Protein AF-A0A1I4F564-F1 (afdb_monomer)

Foldseek 3Di:
DCVVVVHDPVVVVVVCVVVVHDVVPPPDPPDDPPPCRVVVVCVLVCCVVPNPPPDDDDDDDDDPPPPPCPPPDDPDDDDPDPPDDDDPVVVVVVPDDDPPPPPPPPPPDDDDDDD

Mean predicted aligned error: 18.44 Å

pLDDT: mean 71.12, std 20.79, range [35.47, 96.81]

Sequence (115 aa):
MAKVAGISASTVQGIWKAHGLSPHRWRHFKLSNDPAFAEKLTTIVGLYVDPPAHAVVLSVDDKSQIQALDRTQPGAAPAPAPAHWPDETAQAELMLPPPEIAPATSSRVAASPAA

Secondary structure (DSSP, 8-state):
-HHHHTS-HHHHHHHHHHTT--GGG---------TTHHHHHHHHHHHHHSPPTT---------TTS-----S-TT-PPPPPPSSPPPHHHHHHHTSPPPP---------------

Organism: NCBI:txid335020

Structure (mmCIF, N/CA/C/O backbone):
data_AF-A0A1I4F564-F1
#
_entry.id   AF-A0A1I4F564-F1
#
loop_
_atom_site.group_PDB
_atom_site.id
_atom_site.type_symbol
_atom_site.label_atom_id
_atom_site.label_alt_id
_atom_site.label_comp_id
_atom_site.label_asym_id
_atom_site.label_entity_id
_atom_site.label_seq_id
_atom_site.pdbx_PDB_ins_code
_atom_site.Cartn_x
_atom_site.Cartn_y
_atom_site.Cartn_z
_atom_site.occupancy
_atom_site.B_iso_or_equiv
_atom_site.auth_seq_id
_atom_site.auth_comp_id
_atom_site.auth_asym_id
_atom_site.auth_atom_id
_atom_site.pdbx_PDB_model_num
ATOM 1 N N . MET A 1 1 ? -12.953 3.948 17.224 1.00 87.12 1 MET A N 1
ATOM 2 C CA . MET A 1 1 ? -14.330 3.734 16.728 1.00 87.12 1 MET A CA 1
ATOM 3 C C . MET A 1 1 ? -15.398 4.093 17.755 1.00 87.12 1 MET A C 1
ATOM 5 O O . MET A 1 1 ? -16.146 5.015 17.488 1.00 87.12 1 MET A O 1
ATOM 9 N N . ALA A 1 2 ? -15.425 3.473 18.943 1.00 93.31 2 ALA A N 1
ATOM 10 C CA . ALA A 1 2 ? -16.430 3.751 19.986 1.00 93.31 2 ALA A CA 1
ATOM 11 C C . ALA A 1 2 ? -16.608 5.249 20.320 1.00 93.31 2 ALA A C 1
ATOM 13 O O . ALA A 1 2 ? -17.708 5.774 20.210 1.00 93.31 2 ALA A O 1
ATOM 14 N N . LYS A 1 3 ? -15.508 5.966 20.610 1.00 92.75 3 LYS A N 1
ATOM 15 C CA . LYS A 1 3 ? -15.525 7.416 20.894 1.00 92.75 3 LYS A CA 1
ATOM 16 C C . LYS A 1 3 ? -16.052 8.270 19.729 1.00 92.75 3 LYS A C 1
ATOM 18 O O . LYS A 1 3 ? -16.744 9.244 19.969 1.00 92.75 3 LYS A O 1
ATOM 23 N N . VAL A 1 4 ? -15.719 7.905 18.488 1.00 94.50 4 VAL A N 1
ATOM 24 C CA . VAL A 1 4 ? -16.143 8.635 17.275 1.00 94.50 4 VAL A CA 1
ATOM 25 C C . VAL A 1 4 ? -17.635 8.429 17.013 1.00 94.50 4 VAL A C 1
ATOM 27 O O . VAL A 1 4 ? -18.324 9.362 16.629 1.00 94.50 4 VAL A O 1
ATOM 30 N N . ALA A 1 5 ? -18.132 7.215 17.255 1.00 93.50 5 ALA A N 1
ATOM 31 C CA . ALA A 1 5 ? -19.524 6.838 17.030 1.00 93.50 5 ALA A CA 1
ATOM 32 C C . ALA A 1 5 ? -20.449 7.101 18.237 1.00 93.50 5 ALA A C 1
ATOM 34 O O . ALA A 1 5 ? -21.645 6.8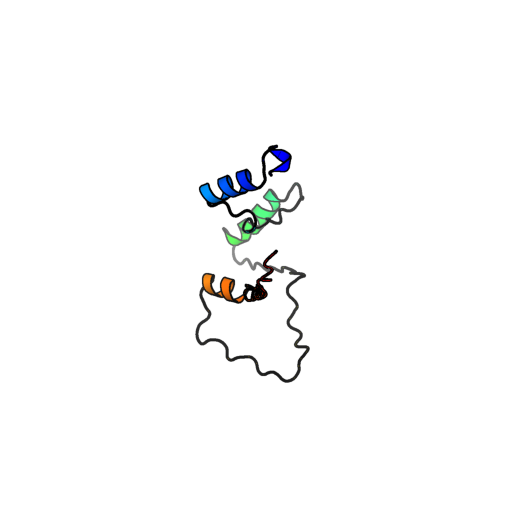58 18.136 1.00 93.50 5 ALA A O 1
ATOM 35 N N . GLY A 1 6 ? -19.924 7.556 19.382 1.00 96.12 6 GLY A N 1
ATOM 36 C CA . GLY A 1 6 ? -20.723 7.849 20.579 1.00 96.12 6 GLY A CA 1
ATOM 37 C C . GLY A 1 6 ? -21.368 6.626 21.246 1.00 96.12 6 GLY A C 1
ATOM 38 O O . GLY A 1 6 ? -22.337 6.775 21.982 1.00 96.12 6 GLY A O 1
ATOM 39 N N . ILE A 1 7 ? -20.850 5.419 21.000 1.00 96.81 7 ILE A N 1
ATOM 40 C CA . ILE A 1 7 ? -21.394 4.157 21.531 1.00 96.81 7 ILE A CA 1
ATOM 41 C C . ILE A 1 7 ? -20.387 3.438 22.428 1.00 96.81 7 ILE A C 1
ATOM 43 O O . ILE A 1 7 ? -19.181 3.696 22.376 1.00 96.81 7 ILE A O 1
ATOM 47 N N . SER A 1 8 ? -20.875 2.506 23.250 1.00 96.44 8 SER A N 1
ATOM 48 C CA . SER A 1 8 ? -20.020 1.708 24.129 1.00 96.44 8 SER A CA 1
ATOM 49 C C . SER A 1 8 ? -19.060 0.812 23.334 1.00 96.44 8 SER A C 1
ATOM 51 O O . SER A 1 8 ? -19.335 0.373 22.212 1.00 96.44 8 SER A O 1
ATOM 53 N N . ALA A 1 9 ? -17.913 0.498 23.942 1.00 94.12 9 ALA A N 1
ATOM 54 C CA . ALA A 1 9 ? -16.932 -0.405 23.343 1.00 94.12 9 ALA A CA 1
ATOM 55 C C . ALA A 1 9 ? -17.496 -1.821 23.122 1.00 94.12 9 ALA A C 1
ATOM 57 O O . ALA A 1 9 ? -17.152 -2.459 22.128 1.00 94.12 9 ALA A O 1
ATOM 58 N N . SER A 1 10 ? -18.388 -2.293 24.001 1.00 95.38 10 SER A N 1
ATOM 59 C CA . SER A 1 10 ? -19.041 -3.601 23.872 1.00 95.38 10 SER A CA 1
ATOM 60 C C . SER A 1 10 ? -19.945 -3.675 22.642 1.00 95.38 10 SER A C 1
ATOM 62 O O . SER A 1 10 ? -19.891 -4.665 21.916 1.00 95.38 10 SER A O 1
ATOM 64 N N . THR A 1 11 ? -20.702 -2.613 22.345 1.00 96.75 11 THR A N 1
ATOM 65 C CA . THR A 1 11 ? -21.530 -2.535 21.133 1.00 96.75 11 THR A CA 1
ATOM 66 C C . THR A 1 11 ? -20.668 -2.606 19.873 1.00 96.75 11 THR A C 1
ATOM 68 O O . THR A 1 11 ? -20.964 -3.382 18.969 1.00 96.75 11 THR A O 1
ATOM 71 N N . VAL A 1 12 ? -19.548 -1.874 19.830 1.00 96.06 12 VAL A N 1
ATOM 72 C CA . VAL A 1 12 ? -18.596 -1.936 18.704 1.00 96.06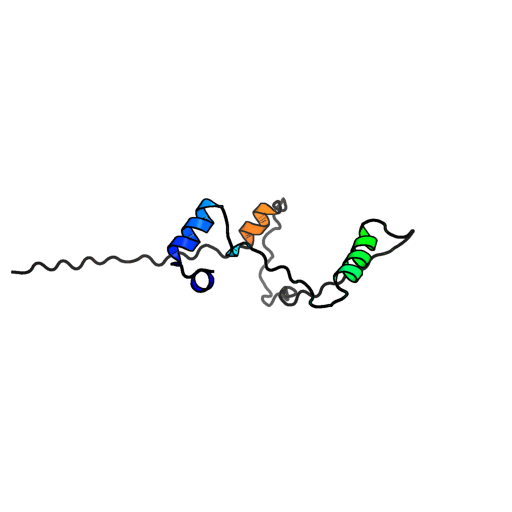 12 VAL A CA 1
ATOM 73 C C . VAL A 1 12 ? -18.025 -3.344 18.524 1.00 96.06 12 VAL A C 1
ATOM 75 O O . VAL A 1 12 ? -17.986 -3.852 17.406 1.00 96.06 12 VAL A O 1
ATOM 78 N N . GLN A 1 13 ? -17.602 -3.993 19.613 1.00 93.56 13 GLN A N 1
ATOM 79 C CA . GLN A 1 13 ? -17.069 -5.357 19.559 1.00 93.56 13 GLN A CA 1
ATOM 80 C C . GLN A 1 13 ? -18.121 -6.375 19.102 1.00 93.56 13 GLN A C 1
ATOM 82 O O . GLN A 1 13 ? -17.786 -7.293 18.354 1.00 93.56 13 GLN A O 1
ATOM 87 N N . GLY A 1 14 ? -19.379 -6.213 19.523 1.00 95.88 14 GLY A N 1
ATOM 88 C CA . GLY A 1 14 ? -20.496 -7.048 19.080 1.00 95.88 14 GLY A CA 1
ATOM 89 C C . GLY A 1 14 ? -20.732 -6.934 17.576 1.00 95.88 14 GLY A C 1
ATOM 90 O O . GLY A 1 14 ? -20.792 -7.953 16.891 1.00 95.88 14 GLY A O 1
ATOM 91 N N . ILE A 1 15 ? -20.760 -5.705 17.052 1.00 95.19 15 ILE A N 1
ATOM 92 C CA . ILE A 1 15 ? -20.875 -5.441 15.611 1.00 95.19 15 ILE A CA 1
ATOM 93 C C . ILE A 1 15 ? -19.702 -6.081 14.857 1.00 95.19 15 ILE A C 1
ATOM 95 O O . ILE A 1 15 ? -19.909 -6.780 13.869 1.00 95.19 15 ILE A O 1
ATOM 99 N N . TRP A 1 16 ? -18.466 -5.907 15.332 1.00 94.94 16 TRP A N 1
ATOM 100 C CA . TRP A 1 16 ? -17.303 -6.517 14.685 1.00 94.94 16 TRP A CA 1
ATOM 101 C C . TRP A 1 16 ? -17.387 -8.039 14.638 1.00 94.94 16 TRP A C 1
ATOM 103 O O . TRP A 1 16 ? -17.179 -8.616 13.575 1.00 94.94 16 TRP A O 1
ATOM 113 N N . LYS A 1 17 ? -17.753 -8.688 15.747 1.00 93.38 17 LYS A N 1
ATOM 114 C CA . LYS A 1 17 ? -17.939 -10.145 15.785 1.00 93.38 17 LYS A CA 1
ATOM 115 C C . LYS A 1 17 ? -19.039 -10.606 14.830 1.00 93.38 17 LYS A C 1
ATOM 117 O O . LYS A 1 17 ? -18.815 -11.559 14.092 1.00 93.38 17 LYS A O 1
ATOM 122 N N . ALA A 1 18 ? -20.182 -9.918 14.809 1.00 96.38 18 ALA A N 1
ATOM 123 C CA . ALA A 1 18 ? -21.311 -10.252 13.938 1.00 96.38 18 ALA A CA 1
ATOM 124 C C . ALA A 1 18 ? -20.949 -10.184 12.443 1.00 96.38 18 ALA A C 1
ATOM 126 O O . ALA A 1 18 ? -21.479 -10.952 11.647 1.00 96.38 18 ALA A O 1
ATOM 127 N N . HIS A 1 19 ? -20.015 -9.304 12.076 1.00 94.25 19 HIS A N 1
ATOM 128 C CA . HIS A 1 19 ? -19.539 -9.132 10.702 1.00 94.25 19 HIS A CA 1
ATOM 129 C C . HIS A 1 19 ? -18.169 -9.778 10.426 1.00 94.25 19 HIS A C 1
ATOM 131 O O . HIS A 1 19 ? -17.577 -9.523 9.380 1.00 94.25 19 HIS A O 1
ATOM 137 N N . GLY A 1 20 ? -17.628 -10.582 11.351 1.00 91.31 20 GLY A N 1
ATOM 138 C CA . GLY A 1 20 ? -16.313 -11.220 11.191 1.00 91.31 20 GLY A CA 1
ATOM 139 C C . GLY A 1 20 ? -15.135 -10.239 11.097 1.00 91.31 20 GLY A C 1
ATOM 140 O O . GLY A 1 20 ? -14.045 -10.603 10.655 1.00 91.31 20 GLY A O 1
ATOM 141 N N . LEU A 1 21 ? -15.325 -8.986 11.512 1.00 90.94 21 LEU A N 1
ATOM 142 C CA . LEU A 1 21 ? -14.298 -7.955 11.449 1.00 90.94 21 LEU A CA 1
ATOM 143 C C . LEU A 1 21 ? -13.260 -8.185 12.544 1.00 90.94 21 LEU A C 1
ATOM 145 O O . LEU A 1 21 ? -13.571 -8.262 13.733 1.00 90.94 21 LEU A O 1
ATOM 149 N N . SER A 1 22 ? -11.997 -8.229 12.133 1.00 87.31 22 SER A N 1
ATOM 15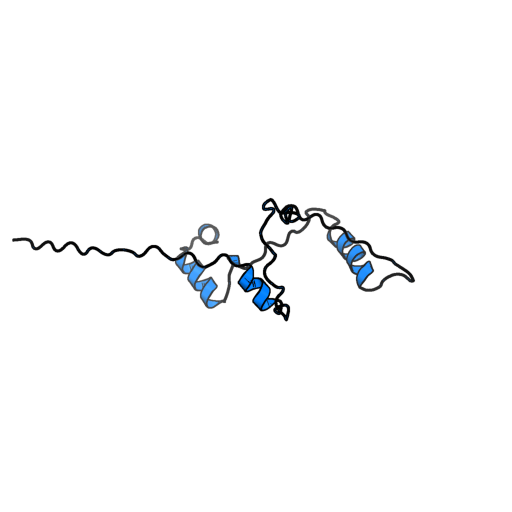0 C CA . SER A 1 22 ? -10.847 -8.344 13.028 1.00 87.31 22 SER A CA 1
ATOM 151 C C . SER A 1 22 ? -9.922 -7.143 12.824 1.00 87.31 22 SER A C 1
ATOM 153 O O . SER A 1 22 ? -8.949 -7.255 12.083 1.00 87.31 22 SER A O 1
ATOM 155 N N . PRO A 1 23 ? -10.181 -5.984 13.460 1.00 83.75 23 PRO A N 1
ATOM 156 C CA . PRO A 1 23 ? -9.398 -4.763 13.226 1.00 83.75 23 PRO A CA 1
ATOM 157 C C . PRO A 1 23 ? -7.905 -4.907 13.527 1.00 83.75 23 PRO A C 1
ATOM 159 O O . PRO A 1 23 ? -7.088 -4.252 12.902 1.00 83.75 23 PRO A O 1
ATOM 162 N N . HIS A 1 24 ? -7.531 -5.801 14.443 1.00 80.81 24 HIS A N 1
ATOM 163 C CA . HIS A 1 24 ? -6.131 -6.129 14.734 1.00 80.81 24 HIS A CA 1
ATOM 164 C C . HIS A 1 24 ? -5.456 -6.956 13.623 1.00 80.81 24 HIS A C 1
ATOM 166 O O . HIS A 1 24 ? -4.235 -6.975 13.531 1.00 80.81 24 HIS A O 1
ATOM 172 N N . ARG A 1 25 ? -6.235 -7.637 12.771 1.00 80.31 25 ARG A N 1
ATOM 173 C CA . ARG A 1 25 ? -5.745 -8.321 11.560 1.00 80.31 25 ARG A CA 1
ATOM 174 C C . ARG A 1 25 ? -5.705 -7.394 10.353 1.00 80.31 25 ARG A C 1
ATOM 176 O O . ARG A 1 25 ? -5.177 -7.782 9.314 1.00 80.31 25 ARG A O 1
ATOM 183 N N . TRP A 1 26 ? -6.246 -6.182 10.481 1.00 73.19 26 TRP A N 1
ATOM 184 C CA . TRP A 1 26 ? -6.076 -5.154 9.472 1.00 73.19 26 TRP A CA 1
ATOM 185 C C . TRP A 1 26 ? -4.597 -4.780 9.423 1.00 73.19 26 TRP A C 1
ATOM 187 O O . TRP A 1 26 ? -4.076 -4.055 10.277 1.00 73.19 26 TRP A O 1
ATOM 197 N N . ARG A 1 27 ? -3.893 -5.310 8.424 1.00 70.25 27 ARG A N 1
ATOM 198 C CA . ARG A 1 27 ? -2.516 -4.909 8.166 1.00 70.25 27 ARG A CA 1
ATOM 199 C C . ARG A 1 27 ? -2.553 -3.457 7.720 1.00 70.25 27 ARG A C 1
ATOM 201 O O . ARG A 1 27 ? -3.232 -3.105 6.760 1.00 70.25 27 ARG A O 1
ATOM 208 N N . HIS A 1 28 ? -1.854 -2.605 8.456 1.00 63.47 28 HIS A N 1
ATOM 209 C CA . HIS A 1 28 ? -1.630 -1.244 8.010 1.00 63.47 28 HIS A CA 1
ATOM 210 C C . HIS A 1 28 ? -0.797 -1.347 6.736 1.00 63.47 28 HIS A C 1
ATOM 212 O O . HIS A 1 28 ? 0.334 -1.833 6.767 1.00 63.47 28 HIS A O 1
ATOM 218 N N . PHE A 1 29 ? -1.380 -0.968 5.603 1.00 66.19 29 PHE A N 1
ATOM 219 C CA . PHE A 1 29 ? -0.620 -0.857 4.373 1.00 66.19 29 PHE A CA 1
ATOM 220 C C . PHE A 1 29 ? 0.266 0.380 4.501 1.00 66.19 29 PHE A C 1
ATOM 222 O O . PHE A 1 29 ? -0.234 1.478 4.757 1.00 66.19 29 PHE A O 1
ATOM 229 N N . LYS A 1 30 ? 1.583 0.207 4.367 1.00 68.69 30 LYS A N 1
ATOM 230 C CA . LYS A 1 30 ? 2.500 1.340 4.243 1.00 68.69 30 LYS A CA 1
ATOM 231 C C . LYS A 1 30 ? 2.290 1.948 2.862 1.00 68.69 30 LYS A C 1
ATOM 233 O O . LYS A 1 30 ? 2.925 1.544 1.895 1.00 68.69 30 LYS A O 1
ATOM 238 N N . LEU A 1 31 ? 1.359 2.889 2.780 1.00 76.38 31 LEU A N 1
ATOM 239 C CA . LEU A 1 31 ? 1.194 3.722 1.603 1.00 76.38 31 LEU A CA 1
ATOM 240 C C . LEU A 1 31 ? 2.194 4.877 1.685 1.00 76.38 31 LEU A C 1
ATOM 242 O O . LEU A 1 31 ? 2.323 5.511 2.733 1.00 76.38 31 LEU A O 1
ATOM 246 N N . SER A 1 32 ? 2.914 5.137 0.596 1.00 83.50 32 SER A N 1
ATOM 247 C CA . SER A 1 32 ? 3.753 6.332 0.507 1.00 83.50 32 SER A CA 1
ATOM 248 C C . SER A 1 32 ? 2.873 7.584 0.462 1.00 83.50 32 SER A C 1
ATOM 250 O O . SER A 1 32 ? 1.837 7.583 -0.197 1.00 83.50 32 SER A O 1
ATOM 252 N N . ASN A 1 33 ? 3.309 8.668 1.107 1.00 88.25 33 ASN A N 1
ATOM 253 C CA . ASN A 1 33 ? 2.681 9.992 0.980 1.00 88.25 33 ASN A CA 1
ATOM 254 C C . ASN A 1 33 ? 3.156 10.757 -0.269 1.00 88.25 33 ASN A C 1
ATOM 256 O O . ASN A 1 33 ? 2.839 11.933 -0.431 1.00 88.25 33 ASN A O 1
ATOM 260 N N . ASP A 1 34 ? 3.952 10.120 -1.127 1.00 92.12 34 ASP A N 1
ATOM 261 C CA . ASP A 1 34 ? 4.401 10.691 -2.391 1.00 92.12 34 ASP A CA 1
ATOM 262 C C . ASP A 1 34 ? 3.199 10.952 -3.323 1.00 92.12 34 ASP A C 1
ATOM 264 O O . ASP A 1 34 ? 2.507 9.998 -3.690 1.00 92.12 34 ASP A O 1
ATOM 268 N N . PRO A 1 35 ? 2.951 12.207 -3.751 1.00 93.19 35 PRO A N 1
ATOM 269 C CA . PRO A 1 35 ? 1.853 12.527 -4.665 1.00 93.19 35 PRO A CA 1
ATOM 270 C C . PRO A 1 35 ? 1.911 11.750 -5.987 1.00 93.19 35 PRO A C 1
ATOM 272 O O . PRO A 1 35 ? 0.873 11.503 -6.596 1.00 93.19 35 PRO A O 1
ATOM 275 N N . ALA A 1 36 ? 3.108 11.332 -6.412 1.00 94.38 36 ALA A N 1
ATOM 276 C CA . ALA A 1 36 ? 3.327 10.544 -7.623 1.00 94.38 36 ALA A CA 1
ATOM 277 C C . ALA A 1 36 ? 3.385 9.024 -7.360 1.00 94.38 36 ALA A C 1
ATOM 279 O O . ALA A 1 36 ? 3.793 8.261 -8.238 1.00 94.38 36 ALA A O 1
ATOM 280 N N . PHE A 1 37 ? 3.004 8.550 -6.166 1.00 91.44 37 PHE A N 1
ATOM 281 C CA . PHE A 1 37 ? 3.145 7.142 -5.778 1.00 91.44 37 PHE A CA 1
ATOM 282 C C . PHE A 1 37 ? 2.488 6.176 -6.769 1.00 91.44 37 PHE A C 1
ATOM 284 O O . PHE A 1 37 ? 3.109 5.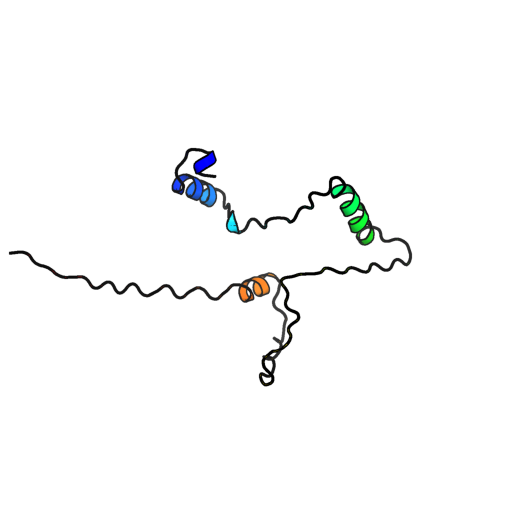192 -7.159 1.00 91.44 37 PHE A O 1
ATOM 291 N N . ALA A 1 38 ? 1.252 6.457 -7.190 1.00 92.94 38 ALA A N 1
ATOM 292 C CA . ALA A 1 38 ? 0.503 5.566 -8.076 1.00 92.94 38 ALA A CA 1
ATOM 293 C C . ALA A 1 38 ? 1.180 5.403 -9.446 1.00 92.94 38 ALA A C 1
ATOM 295 O O . ALA A 1 38 ? 1.264 4.293 -9.971 1.00 92.94 38 ALA A O 1
ATOM 296 N N . GLU A 1 39 ? 1.708 6.496 -9.997 1.00 96.25 39 GLU A N 1
ATOM 297 C CA . GLU A 1 39 ? 2.434 6.482 -11.265 1.00 96.25 39 GLU A CA 1
ATOM 298 C C . GLU A 1 39 ? 3.733 5.677 -11.138 1.00 96.25 39 GLU A C 1
ATOM 300 O O . GLU A 1 39 ? 3.966 4.745 -11.906 1.00 96.25 39 GLU A O 1
ATOM 305 N N . LYS A 1 40 ? 4.535 5.951 -10.102 1.00 93.31 40 LYS A N 1
ATOM 306 C CA . LYS A 1 40 ? 5.786 5.220 -9.836 1.00 93.31 40 LYS A CA 1
ATOM 307 C C . LYS A 1 40 ? 5.546 3.732 -9.602 1.00 93.31 40 LYS A C 1
ATOM 309 O O . LYS A 1 40 ? 6.280 2.903 -10.135 1.00 93.31 40 LYS A O 1
ATOM 314 N N . LEU A 1 41 ? 4.514 3.396 -8.829 1.00 92.75 41 LEU A N 1
ATOM 315 C CA . LEU A 1 41 ? 4.124 2.015 -8.570 1.00 92.75 41 LEU A CA 1
ATOM 316 C C . LEU A 1 41 ? 3.770 1.304 -9.875 1.00 92.75 41 LEU A C 1
ATOM 318 O O . LEU A 1 41 ? 4.261 0.206 -10.114 1.00 92.75 41 LEU A O 1
ATOM 322 N N . THR A 1 42 ? 2.963 1.938 -10.726 1.00 93.75 42 THR A N 1
ATOM 323 C CA . THR A 1 42 ? 2.552 1.367 -12.016 1.00 93.75 42 THR A CA 1
ATOM 324 C C . THR A 1 42 ? 3.760 1.112 -12.911 1.00 93.75 42 THR A C 1
ATOM 326 O O . THR A 1 42 ? 3.872 0.030 -13.480 1.00 93.75 42 THR A O 1
ATOM 329 N N . THR A 1 43 ? 4.705 2.051 -12.972 1.00 92.81 43 THR A N 1
ATOM 330 C CA . THR A 1 43 ? 5.956 1.881 -13.723 1.00 92.81 43 THR A CA 1
ATOM 331 C C . THR A 1 43 ? 6.774 0.696 -13.209 1.00 92.81 43 THR A C 1
ATOM 333 O O . THR A 1 43 ? 7.220 -0.124 -14.006 1.00 92.81 43 THR A O 1
ATOM 336 N N . ILE A 1 44 ? 6.943 0.560 -11.889 1.00 91.06 44 ILE A N 1
ATOM 337 C CA . ILE A 1 44 ? 7.702 -0.554 -11.297 1.00 91.06 44 ILE A CA 1
ATOM 338 C C . ILE A 1 44 ? 6.993 -1.891 -11.535 1.00 91.06 44 ILE A C 1
ATOM 340 O O . ILE A 1 44 ? 7.637 -2.858 -11.926 1.00 91.06 44 ILE A O 1
ATOM 344 N N . VAL A 1 45 ? 5.674 -1.958 -11.332 1.00 92.56 45 VAL A N 1
ATOM 345 C CA . VAL A 1 45 ? 4.882 -3.174 -11.586 1.00 92.56 45 VAL A CA 1
ATOM 346 C C . VAL A 1 45 ? 4.915 -3.544 -13.068 1.00 92.56 45 VAL A C 1
ATOM 348 O O . VAL A 1 45 ? 5.008 -4.725 -13.396 1.00 92.56 45 VAL A O 1
ATOM 351 N N . GLY A 1 46 ? 4.917 -2.554 -13.962 1.00 92.75 46 GLY A N 1
ATOM 352 C CA . GLY A 1 46 ? 5.060 -2.753 -15.403 1.00 92.75 46 GLY A CA 1
ATOM 353 C C . GLY A 1 46 ? 6.309 -3.553 -15.770 1.00 92.75 46 GLY A C 1
ATOM 354 O O . GLY A 1 46 ? 6.224 -4.431 -16.621 1.00 92.75 46 GLY A O 1
ATOM 355 N N . LEU A 1 47 ? 7.423 -3.360 -15.051 1.00 90.94 47 LEU A N 1
ATOM 356 C CA . LEU A 1 47 ? 8.652 -4.143 -15.253 1.00 90.94 47 LEU A CA 1
ATOM 357 C C . LEU A 1 47 ? 8.473 -5.644 -14.985 1.00 90.94 47 LEU A C 1
ATOM 359 O O . LEU A 1 47 ? 9.249 -6.442 -15.502 1.00 90.94 47 LEU A O 1
ATOM 363 N N . TYR A 1 48 ? 7.486 -6.030 -14.175 1.00 87.25 48 TYR A N 1
ATOM 364 C CA . TYR A 1 48 ? 7.171 -7.430 -13.881 1.00 87.25 48 TYR A CA 1
ATOM 365 C C . TYR A 1 48 ? 6.082 -8.000 -14.793 1.00 87.25 48 TYR A C 1
ATOM 367 O O . TYR A 1 48 ? 6.079 -9.200 -15.054 1.00 87.25 48 TYR A O 1
ATOM 375 N N . VAL A 1 49 ? 5.147 -7.163 -15.247 1.00 92.50 49 VAL A N 1
ATOM 376 C CA . VAL A 1 49 ? 3.991 -7.594 -16.049 1.00 92.50 49 VAL A CA 1
ATOM 377 C C . VAL A 1 49 ? 4.331 -7.689 -17.536 1.00 92.50 49 VAL A C 1
ATOM 379 O O . VAL A 1 49 ? 3.929 -8.653 -18.182 1.00 92.50 49 VAL A O 1
ATOM 382 N N . ASP A 1 50 ? 5.071 -6.718 -18.068 1.00 90.94 50 ASP A N 1
ATOM 383 C CA . ASP A 1 50 ? 5.509 -6.674 -19.466 1.00 90.94 50 ASP A CA 1
ATOM 384 C C . ASP A 1 50 ? 6.983 -6.234 -19.523 1.00 90.94 50 ASP A C 1
ATOM 386 O O . ASP A 1 50 ? 7.294 -5.061 -19.757 1.00 90.94 50 ASP A O 1
ATOM 390 N N . PRO A 1 51 ? 7.919 -7.144 -19.192 1.00 89.94 51 PRO A N 1
ATOM 391 C CA . PRO A 1 51 ? 9.330 -6.806 -19.126 1.00 89.94 51 PRO A CA 1
ATOM 392 C C . PRO A 1 51 ? 9.881 -6.494 -20.528 1.00 89.94 51 PRO A C 1
ATOM 394 O O . PRO A 1 51 ? 9.673 -7.273 -21.462 1.00 89.94 51 PRO A O 1
ATOM 397 N N . PRO A 1 52 ? 10.668 -5.415 -20.691 1.00 90.50 52 PRO A N 1
ATOM 398 C CA . PRO A 1 52 ? 11.368 -5.146 -21.942 1.00 90.50 52 PRO A CA 1
ATOM 399 C C . PRO A 1 52 ? 12.280 -6.309 -22.359 1.00 90.50 52 PRO A C 1
ATOM 401 O O . PRO A 1 52 ? 12.814 -7.041 -21.519 1.00 90.50 52 PRO A O 1
ATOM 404 N N . ALA A 1 53 ? 12.514 -6.454 -23.666 1.00 93.12 53 ALA A N 1
ATOM 405 C CA . ALA A 1 53 ? 13.385 -7.503 -24.189 1.00 93.12 53 ALA A CA 1
ATOM 406 C C . ALA A 1 53 ? 14.778 -7.446 -23.536 1.00 93.12 53 ALA A C 1
ATOM 408 O O . ALA A 1 53 ? 15.425 -6.400 -23.512 1.00 93.12 53 ALA A O 1
ATOM 409 N N . HIS A 1 54 ? 15.237 -8.594 -23.028 1.00 90.94 54 HIS A N 1
ATOM 410 C CA . HIS A 1 54 ? 16.524 -8.752 -22.337 1.00 90.94 54 HIS A CA 1
ATOM 411 C C . HIS A 1 54 ? 16.684 -7.927 -21.042 1.00 90.94 54 HIS A C 1
ATOM 413 O O . HIS A 1 54 ? 17.812 -7.681 -20.613 1.00 90.94 54 HIS A O 1
ATOM 419 N N . ALA A 1 55 ? 15.591 -7.504 -20.397 1.00 88.06 55 ALA A N 1
ATOM 420 C CA . ALA A 1 55 ? 15.663 -6.771 -19.136 1.00 88.06 55 ALA A CA 1
ATOM 421 C C . ALA A 1 55 ? 16.133 -7.649 -17.962 1.00 88.06 55 ALA A C 1
ATOM 423 O O . ALA A 1 55 ? 15.722 -8.799 -17.808 1.00 88.06 55 ALA A O 1
ATOM 424 N N . VAL A 1 56 ? 16.952 -7.060 -17.086 1.00 87.25 56 VAL A N 1
ATOM 425 C CA . VAL A 1 56 ? 17.292 -7.603 -15.764 1.00 87.25 56 VAL A CA 1
ATOM 426 C C . VAL A 1 56 ? 16.740 -6.643 -14.715 1.00 87.25 56 VAL A C 1
ATOM 428 O O . VAL A 1 56 ? 17.129 -5.477 -14.682 1.00 87.25 56 VAL A O 1
ATOM 431 N N . VAL A 1 57 ? 15.834 -7.125 -13.862 1.00 87.06 57 VAL A N 1
ATOM 432 C CA . VAL A 1 57 ? 15.246 -6.334 -12.771 1.00 87.06 57 VAL A CA 1
ATOM 433 C C . VAL A 1 57 ? 15.958 -6.683 -11.468 1.00 87.06 57 VA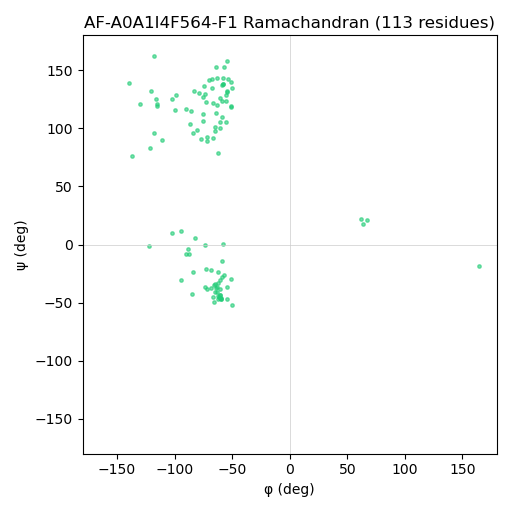L A C 1
ATOM 435 O O . VAL A 1 57 ? 15.881 -7.812 -10.991 1.00 87.06 57 VAL A O 1
ATOM 438 N N . LEU A 1 58 ? 16.653 -5.705 -10.886 1.00 86.25 58 LEU A N 1
ATOM 439 C CA . LEU A 1 58 ? 17.284 -5.826 -9.572 1.00 86.25 58 LEU A CA 1
ATOM 440 C C . LEU A 1 58 ? 16.423 -5.099 -8.539 1.00 86.25 58 LEU A C 1
ATOM 442 O O . LEU A 1 58 ? 16.121 -3.920 -8.705 1.00 86.25 58 LEU A O 1
ATOM 446 N N . SER A 1 59 ? 16.035 -5.803 -7.476 1.00 84.81 59 SER A N 1
ATOM 447 C CA . SER A 1 59 ? 15.259 -5.240 -6.368 1.00 84.81 59 SER A CA 1
ATOM 448 C C . SER A 1 59 ? 16.026 -5.380 -5.063 1.00 84.81 59 SER A C 1
ATOM 450 O O . SER A 1 59 ? 16.543 -6.451 -4.752 1.00 84.81 59 SER A O 1
ATOM 452 N N . VAL A 1 60 ? 16.089 -4.286 -4.308 1.00 83.56 60 VAL A N 1
ATOM 453 C CA . VAL A 1 60 ? 16.729 -4.215 -2.995 1.00 83.56 60 VAL A CA 1
ATOM 454 C C . VAL A 1 60 ? 15.733 -3.559 -2.050 1.00 83.56 60 VAL A C 1
ATOM 456 O O . VAL A 1 60 ? 15.296 -2.438 -2.296 1.00 83.56 60 VAL A O 1
ATOM 459 N N . ASP A 1 61 ? 15.363 -4.272 -0.995 1.00 81.31 61 ASP A N 1
ATOM 460 C CA . ASP A 1 61 ? 14.514 -3.770 0.081 1.00 81.31 61 ASP A CA 1
ATOM 461 C C . ASP A 1 61 ? 15.339 -3.772 1.365 1.00 81.31 61 ASP A C 1
ATOM 463 O O . ASP A 1 61 ? 15.911 -4.801 1.731 1.00 81.31 61 ASP A O 1
ATOM 467 N N . ASP A 1 62 ? 15.423 -2.621 2.031 1.00 74.50 62 ASP A N 1
ATOM 468 C CA . ASP A 1 62 ? 15.968 -2.564 3.382 1.00 74.50 62 ASP A CA 1
ATOM 469 C C . ASP A 1 62 ? 14.833 -2.757 4.384 1.00 74.50 62 ASP A C 1
ATOM 471 O O . ASP A 1 62 ? 13.904 -1.949 4.493 1.00 74.50 62 ASP A O 1
ATOM 475 N N . LYS A 1 63 ? 14.926 -3.841 5.149 1.00 73.19 63 LYS A N 1
ATOM 476 C CA . LYS A 1 63 ? 13.950 -4.187 6.168 1.00 73.19 63 LYS A CA 1
ATOM 477 C C . LYS A 1 63 ? 14.580 -4.022 7.538 1.00 73.19 63 LYS A C 1
ATOM 479 O O . LYS A 1 63 ? 15.075 -4.978 8.124 1.00 73.19 63 LYS A O 1
ATOM 484 N N . SER A 1 64 ? 14.443 -2.817 8.086 1.00 62.2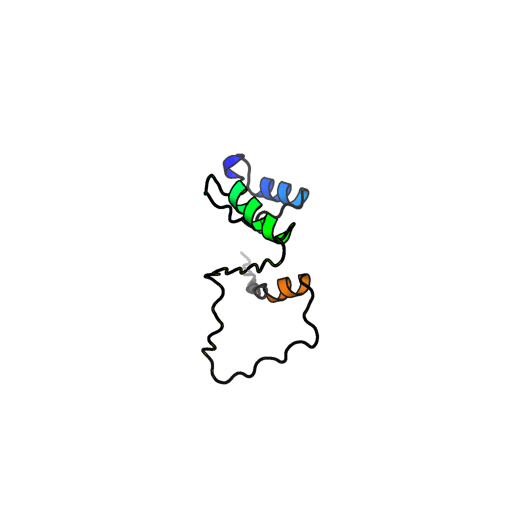2 64 SER A N 1
ATOM 485 C CA . SER A 1 64 ? 15.038 -2.354 9.354 1.00 62.22 64 SER A CA 1
ATOM 486 C C . SER A 1 64 ? 14.690 -3.152 10.627 1.00 62.22 64 SER A C 1
ATOM 488 O O . SER A 1 64 ? 15.151 -2.812 11.714 1.00 62.22 64 SER A O 1
ATOM 490 N N . GLN A 1 65 ? 13.889 -4.216 10.518 1.00 55.88 65 GLN A N 1
ATOM 491 C CA . GLN A 1 65 ? 13.534 -5.129 11.610 1.00 55.88 65 GLN A CA 1
ATOM 492 C C . GLN A 1 65 ? 13.889 -6.599 11.351 1.00 55.88 65 GLN A C 1
ATOM 494 O O . GLN A 1 65 ? 13.668 -7.430 12.230 1.00 55.88 65 GLN A O 1
ATOM 499 N N . ILE A 1 66 ? 14.447 -6.944 10.189 1.00 54.97 66 ILE A N 1
ATOM 500 C CA . ILE A 1 66 ? 15.143 -8.221 10.037 1.00 54.97 66 ILE A CA 1
ATOM 501 C C . ILE A 1 66 ? 16.571 -7.957 10.490 1.00 54.97 66 ILE A C 1
ATOM 503 O O . ILE A 1 66 ? 17.353 -7.336 9.777 1.00 54.97 66 ILE A O 1
ATOM 507 N N . GLN A 1 67 ? 16.912 -8.408 11.697 1.00 56.59 67 GLN A N 1
ATOM 508 C CA . GLN A 1 67 ? 18.321 -8.558 12.028 1.00 56.59 67 GLN A CA 1
ATOM 509 C C . GLN A 1 67 ? 18.914 -9.523 10.999 1.00 56.59 67 GLN A C 1
ATOM 511 O O . GLN A 1 67 ? 18.436 -10.653 10.865 1.00 56.59 67 GLN A O 1
ATOM 516 N N . ALA A 1 68 ? 19.954 -9.097 10.276 1.00 60.12 68 ALA A N 1
ATOM 517 C CA . ALA A 1 68 ? 20.905 -10.064 9.754 1.00 60.12 68 ALA A CA 1
ATOM 518 C C . ALA A 1 68 ? 21.298 -10.918 10.963 1.00 60.12 68 ALA A C 1
ATOM 520 O O . ALA A 1 68 ? 21.721 -10.366 11.977 1.00 60.12 68 ALA A O 1
ATOM 521 N N . LEU A 1 69 ? 21.006 -12.218 10.911 1.00 55.03 69 LEU A N 1
ATOM 522 C CA . LEU A 1 69 ? 21.277 -13.176 11.980 1.00 55.03 69 LEU A CA 1
ATOM 523 C C . LEU A 1 69 ? 22.792 -13.235 12.212 1.00 55.03 69 LEU A C 1
ATOM 525 O O . LEU A 1 69 ? 23.470 -14.147 11.745 1.00 55.03 69 LEU A O 1
ATOM 529 N N . ASP A 1 70 ? 23.333 -12.254 12.921 1.00 56.56 70 ASP A N 1
ATOM 530 C CA . ASP A 1 70 ? 24.684 -12.307 13.433 1.00 56.56 70 ASP A CA 1
ATOM 531 C C . ASP A 1 70 ? 24.593 -13.164 14.691 1.00 56.56 70 ASP A C 1
ATOM 533 O O . ASP A 1 70 ? 24.074 -12.745 15.731 1.00 56.56 70 ASP A O 1
ATOM 537 N N . ARG A 1 71 ? 24.938 -14.448 14.552 1.00 50.34 71 ARG A N 1
ATOM 538 C CA . ARG A 1 71 ? 24.847 -15.411 15.651 1.00 50.34 71 ARG A CA 1
ATOM 539 C C . ARG A 1 71 ? 25.754 -14.938 16.780 1.00 50.34 71 ARG A C 1
ATOM 541 O O . ARG A 1 71 ? 26.945 -15.218 16.785 1.00 50.34 71 ARG A O 1
ATOM 548 N N . THR A 1 72 ? 25.175 -14.314 17.799 1.00 51.22 72 THR A N 1
ATOM 549 C CA . THR A 1 72 ? 25.905 -13.928 19.015 1.00 51.22 72 THR A CA 1
ATOM 550 C C . THR A 1 72 ? 26.224 -15.135 19.915 1.00 51.22 72 THR A C 1
ATOM 552 O O . THR A 1 72 ? 26.840 -14.975 20.962 1.00 51.22 72 THR A O 1
ATOM 555 N N . GLN A 1 73 ? 25.825 -16.356 19.526 1.00 47.28 73 GLN A N 1
ATOM 556 C CA . GLN A 1 73 ? 26.110 -17.595 20.257 1.00 47.28 73 GLN A CA 1
ATOM 557 C C . GLN A 1 73 ? 26.953 -18.570 19.413 1.00 47.28 73 GLN A C 1
ATOM 559 O O . GLN A 1 73 ? 26.401 -19.330 18.608 1.00 47.28 73 GLN A O 1
ATOM 564 N N . PRO A 1 74 ? 28.287 -18.577 19.586 1.00 47.78 74 PRO A N 1
ATOM 565 C CA . PRO A 1 74 ? 29.172 -19.551 18.962 1.00 47.78 74 PRO A CA 1
ATOM 566 C C . PRO A 1 74 ? 29.070 -20.880 19.727 1.00 47.78 74 PRO A C 1
ATOM 568 O O . PRO A 1 74 ? 29.777 -21.096 20.705 1.00 47.78 74 PRO A O 1
ATOM 571 N N . GLY A 1 75 ? 28.159 -21.770 19.326 1.00 49.81 75 GLY A N 1
ATOM 572 C CA . GLY A 1 75 ? 28.115 -23.122 19.906 1.00 49.81 75 GLY A CA 1
ATOM 573 C C . GLY A 1 75 ? 26.845 -23.936 19.678 1.00 49.81 75 GLY A C 1
ATOM 574 O O . GLY A 1 75 ? 26.889 -25.157 19.799 1.00 49.81 75 GLY A O 1
ATOM 575 N N . ALA A 1 76 ? 25.721 -23.317 19.315 1.00 57.53 76 ALA A N 1
ATOM 576 C CA . ALA A 1 76 ? 24.509 -24.073 19.009 1.00 57.53 76 ALA A CA 1
ATOM 577 C C . ALA A 1 76 ? 24.515 -24.516 17.538 1.00 57.53 76 ALA A C 1
ATOM 579 O O . ALA A 1 76 ? 24.463 -23.685 16.627 1.00 57.53 76 ALA A O 1
ATOM 580 N N . ALA A 1 77 ? 24.570 -25.830 17.302 1.00 54.22 77 ALA A N 1
ATOM 581 C CA . ALA A 1 77 ? 24.272 -26.387 15.988 1.00 54.22 77 ALA A CA 1
ATOM 582 C C . ALA A 1 77 ? 22.842 -25.979 15.586 1.00 54.22 77 ALA A C 1
ATOM 584 O O . ALA A 1 77 ? 21.949 -25.988 16.440 1.00 54.22 77 ALA A O 1
ATOM 585 N N . PRO A 1 78 ? 22.599 -25.595 14.319 1.00 55.62 78 PRO A N 1
ATOM 586 C CA . PRO A 1 78 ? 21.244 -25.321 13.868 1.00 55.62 78 PRO A CA 1
ATOM 587 C C . PRO A 1 78 ? 20.382 -26.567 14.088 1.00 55.62 78 PRO A C 1
ATOM 589 O O . PRO A 1 78 ? 20.828 -27.687 13.828 1.00 55.62 78 PRO A O 1
ATOM 592 N N . ALA A 1 79 ? 19.148 -26.369 14.561 1.00 61.19 79 ALA A N 1
ATOM 593 C CA . ALA A 1 79 ? 18.147 -27.426 14.518 1.00 61.19 79 ALA A CA 1
ATOM 594 C C . ALA A 1 79 ? 18.088 -27.978 13.080 1.00 61.19 79 ALA A C 1
ATOM 596 O O . ALA A 1 79 ? 18.217 -27.190 12.134 1.00 61.19 79 ALA A O 1
ATOM 597 N N . PRO A 1 80 ? 17.952 -29.304 12.895 1.00 54.19 80 PRO A N 1
ATOM 598 C CA . PRO A 1 80 ? 17.896 -29.881 11.561 1.00 54.19 80 PRO A CA 1
ATOM 599 C C . PRO A 1 80 ? 16.790 -29.186 10.769 1.00 54.19 80 PRO A C 1
ATOM 601 O O . PRO A 1 80 ? 15.681 -29.002 11.275 1.00 54.19 80 PRO A O 1
ATOM 604 N N . ALA A 1 81 ? 17.115 -28.771 9.542 1.00 51.28 81 ALA A N 1
ATOM 605 C CA . ALA A 1 81 ? 16.117 -28.213 8.644 1.00 51.28 81 ALA A CA 1
ATOM 606 C C . ALA A 1 81 ? 14.970 -29.230 8.522 1.00 51.28 81 ALA A C 1
ATOM 608 O O . ALA A 1 81 ? 15.242 -30.422 8.332 1.00 51.28 81 ALA A O 1
ATOM 609 N N . PRO A 1 82 ? 13.705 -28.804 8.673 1.00 58.31 82 PRO A N 1
ATOM 610 C CA . PRO A 1 82 ? 12.590 -29.718 8.516 1.00 58.31 82 PRO A CA 1
ATOM 611 C C . PRO A 1 82 ? 12.643 -30.311 7.103 1.00 58.31 82 PRO A C 1
ATOM 613 O O . PRO A 1 82 ? 12.917 -29.609 6.131 1.00 58.31 82 PRO A O 1
ATOM 616 N N . ALA A 1 83 ? 12.400 -31.620 6.993 1.00 63.41 83 ALA A N 1
ATOM 617 C CA . ALA A 1 83 ? 12.473 -32.363 5.729 1.00 63.41 83 ALA A CA 1
ATOM 618 C C . ALA A 1 83 ? 11.524 -31.818 4.639 1.00 63.41 83 ALA A C 1
ATOM 620 O O . ALA A 1 83 ? 11.667 -32.148 3.466 1.00 63.41 83 ALA A O 1
ATOM 621 N N . HIS A 1 84 ? 10.568 -30.978 5.032 1.00 61.50 84 HIS A N 1
ATOM 622 C CA . HIS A 1 84 ? 9.697 -30.204 4.168 1.00 61.50 84 HIS A CA 1
ATOM 623 C C . HIS A 1 84 ? 9.538 -28.805 4.774 1.00 61.50 84 HIS A C 1
ATOM 625 O O . HIS A 1 84 ? 9.400 -28.661 5.990 1.00 61.50 84 HIS A O 1
ATOM 631 N N . TRP A 1 85 ? 9.563 -27.772 3.935 1.00 49.06 85 TRP A N 1
ATOM 632 C CA . TRP A 1 85 ? 9.161 -26.443 4.377 1.00 49.06 85 TRP A CA 1
ATOM 633 C C . TRP A 1 85 ? 7.638 -26.430 4.528 1.00 49.06 85 TRP A C 1
ATOM 635 O O . TRP A 1 85 ? 6.949 -26.872 3.607 1.00 49.06 85 TRP A O 1
ATOM 645 N N . PRO A 1 86 ? 7.098 -25.975 5.669 1.00 54.00 86 PRO A N 1
ATOM 646 C CA . PRO A 1 86 ? 5.660 -25.851 5.827 1.00 54.00 86 PRO A CA 1
ATOM 647 C C . PRO A 1 86 ? 5.104 -24.823 4.835 1.00 54.00 86 PRO A C 1
ATOM 649 O O . PRO A 1 86 ? 5.742 -23.792 4.591 1.00 54.00 86 PRO A O 1
ATOM 652 N N . ASP A 1 87 ? 3.908 -25.098 4.307 1.00 60.25 87 ASP A N 1
ATOM 653 C CA . ASP A 1 87 ? 3.126 -24.136 3.527 1.00 60.25 87 ASP A CA 1
ATOM 654 C C . ASP A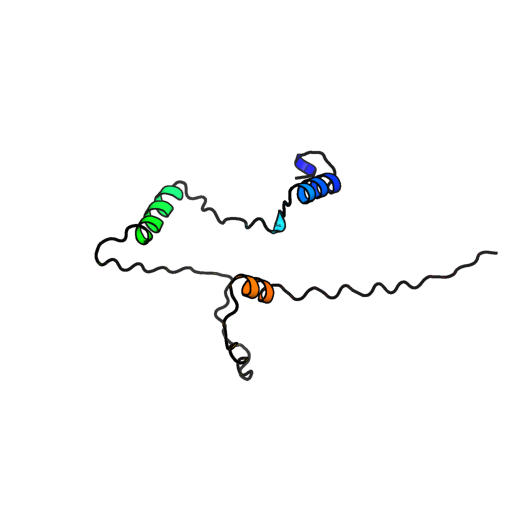 1 87 ? 2.911 -22.834 4.319 1.00 60.25 87 ASP A C 1
ATOM 656 O O . ASP A 1 87 ? 2.986 -22.796 5.552 1.00 60.25 87 ASP A O 1
ATOM 660 N N . GLU A 1 88 ? 2.627 -21.748 3.601 1.00 48.22 88 GLU A N 1
ATOM 661 C CA . GLU A 1 88 ? 2.574 -20.366 4.106 1.00 48.22 88 GLU A CA 1
ATOM 662 C C . GLU A 1 88 ? 1.696 -20.194 5.365 1.00 48.22 88 GLU A C 1
ATOM 664 O O . GLU A 1 88 ? 1.980 -19.373 6.241 1.00 48.22 88 GLU A O 1
ATOM 669 N N . THR A 1 89 ? 0.662 -21.026 5.512 1.00 52.56 89 THR A N 1
ATOM 670 C CA . THR A 1 89 ? -0.242 -21.042 6.672 1.00 52.56 89 THR A CA 1
ATOM 671 C C . THR A 1 89 ? 0.441 -21.524 7.954 1.00 52.56 89 THR A C 1
ATOM 673 O O . THR A 1 89 ? 0.190 -20.976 9.024 1.00 52.56 89 THR A O 1
ATOM 676 N N . ALA A 1 90 ? 1.336 -22.506 7.855 1.00 54.97 90 ALA A N 1
ATOM 677 C CA . ALA A 1 90 ? 2.051 -23.074 8.996 1.00 54.97 90 ALA A CA 1
ATOM 678 C C . ALA A 1 90 ? 3.303 -22.254 9.370 1.00 54.97 90 ALA A C 1
ATOM 680 O O . ALA A 1 90 ? 3.699 -22.225 10.535 1.00 54.97 90 ALA A O 1
ATOM 681 N N . GLN A 1 91 ? 3.874 -21.493 8.429 1.00 50.81 91 GLN A N 1
ATOM 682 C CA . GLN A 1 91 ? 4.909 -20.495 8.741 1.00 50.81 91 GLN A CA 1
ATOM 683 C C . GLN A 1 91 ? 4.366 -19.343 9.596 1.00 50.81 91 GLN A C 1
ATOM 685 O O . GLN A 1 91 ? 5.065 -18.838 10.475 1.00 50.81 91 GLN A O 1
ATOM 690 N N . ALA A 1 92 ? 3.109 -18.945 9.375 1.00 54.59 92 ALA A N 1
ATOM 691 C CA . ALA A 1 92 ? 2.458 -17.918 10.181 1.00 54.59 92 ALA A CA 1
ATOM 692 C C . ALA A 1 92 ? 2.263 -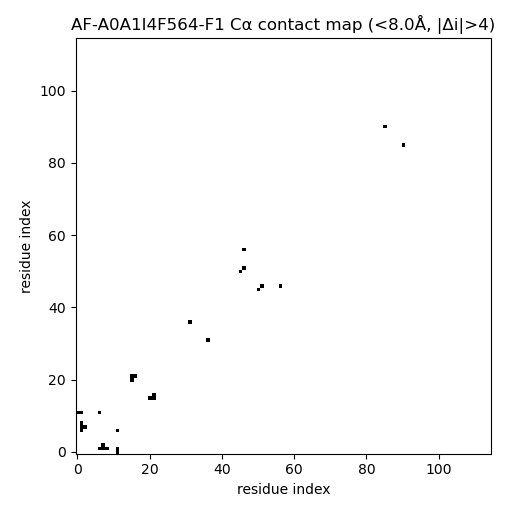18.361 11.642 1.00 54.59 92 ALA A C 1
ATOM 694 O O . ALA A 1 92 ? 2.376 -17.530 12.539 1.00 54.59 92 ALA A O 1
ATOM 695 N N . GLU A 1 93 ? 2.023 -19.651 11.889 1.00 55.25 93 GLU A N 1
ATOM 696 C CA . GLU A 1 93 ? 1.833 -20.204 13.236 1.00 55.25 93 GLU A CA 1
ATOM 697 C C . GLU A 1 93 ? 3.151 -20.287 14.027 1.00 55.25 93 GLU A C 1
ATOM 699 O O . GLU A 1 93 ? 3.176 -19.966 15.212 1.00 55.25 93 GLU A O 1
ATOM 704 N N . LEU A 1 94 ? 4.267 -20.605 13.358 1.00 58.69 94 LEU A N 1
ATOM 705 C CA . LEU A 1 94 ? 5.610 -20.627 13.961 1.00 58.69 94 LEU A CA 1
ATOM 706 C C . LEU A 1 94 ? 6.124 -19.222 14.338 1.00 58.69 94 LEU A C 1
ATOM 708 O O . LEU A 1 94 ? 7.012 -19.079 15.175 1.00 58.69 94 LEU A O 1
ATOM 712 N N . MET A 1 95 ? 5.568 -18.187 13.703 1.00 50.91 95 MET A N 1
ATOM 713 C CA . MET A 1 95 ? 5.903 -16.779 13.931 1.00 50.91 95 MET A CA 1
ATOM 714 C C . MET A 1 95 ? 5.037 -16.133 15.029 1.00 50.91 95 MET A C 1
ATOM 716 O O . MET A 1 95 ? 5.297 -14.989 15.413 1.00 50.91 95 MET A O 1
ATOM 720 N N . LEU A 1 96 ? 4.002 -16.820 15.534 1.00 47.88 96 LEU A N 1
ATOM 721 C CA . LEU A 1 96 ? 3.282 -16.350 16.715 1.00 47.88 96 LEU A CA 1
ATOM 722 C C . LEU A 1 96 ? 4.134 -16.596 17.971 1.00 47.88 96 LEU A C 1
ATOM 724 O O . LEU A 1 96 ? 4.694 -17.682 18.130 1.00 47.88 96 LEU A O 1
ATOM 728 N N . PRO A 1 97 ? 4.210 -15.627 18.903 1.00 45.34 97 PRO A N 1
ATOM 729 C CA . PRO A 1 97 ? 4.733 -15.920 20.228 1.00 45.34 97 PRO A CA 1
ATOM 730 C C . PRO A 1 97 ? 3.878 -17.032 20.862 1.00 45.34 97 PRO A C 1
ATOM 732 O O . PRO A 1 97 ? 2.658 -17.044 20.646 1.00 45.34 97 PRO A O 1
ATOM 735 N N . PRO A 1 98 ? 4.479 -17.961 21.634 1.00 50.97 98 PRO A N 1
ATOM 736 C CA . PRO A 1 98 ? 3.708 -18.981 22.333 1.00 50.97 98 PRO A CA 1
ATOM 737 C C . PRO A 1 98 ? 2.622 -18.294 23.170 1.00 50.97 98 PRO A C 1
ATOM 739 O O . PRO A 1 98 ? 2.879 -17.213 23.713 1.00 50.97 98 PRO A O 1
ATOM 742 N N . PRO A 1 99 ? 1.411 -18.871 23.273 1.00 48.69 99 PRO A N 1
ATOM 743 C CA . PRO A 1 99 ? 0.372 -18.284 24.102 1.00 48.69 99 PRO A CA 1
ATOM 744 C C . PRO A 1 99 ? 0.921 -18.120 25.520 1.00 48.69 99 PRO A C 1
ATOM 746 O O . PRO A 1 99 ? 1.397 -19.088 26.117 1.00 48.69 99 PRO A O 1
ATOM 749 N N . GLU A 1 100 ? 0.888 -16.889 26.040 1.00 48.44 100 GLU A N 1
ATOM 750 C CA . GLU A 1 100 ? 1.183 -16.627 27.445 1.00 48.44 100 GLU A CA 1
ATOM 751 C C . GLU A 1 100 ? 0.333 -17.579 28.287 1.00 48.44 100 GLU A C 1
ATOM 753 O O . GLU A 1 100 ? -0.899 -17.576 28.213 1.00 48.44 100 GLU A O 1
ATOM 758 N N . ILE A 1 101 ? 1.002 -18.423 29.072 1.00 48.91 101 ILE A N 1
ATOM 759 C CA . ILE A 1 101 ? 0.350 -19.232 30.094 1.00 48.91 101 ILE A CA 1
ATOM 760 C C . ILE A 1 101 ? -0.286 -18.232 31.059 1.00 48.91 101 ILE A C 1
ATOM 762 O O . ILE A 1 101 ? 0.415 -17.563 31.818 1.00 48.91 101 ILE A O 1
ATOM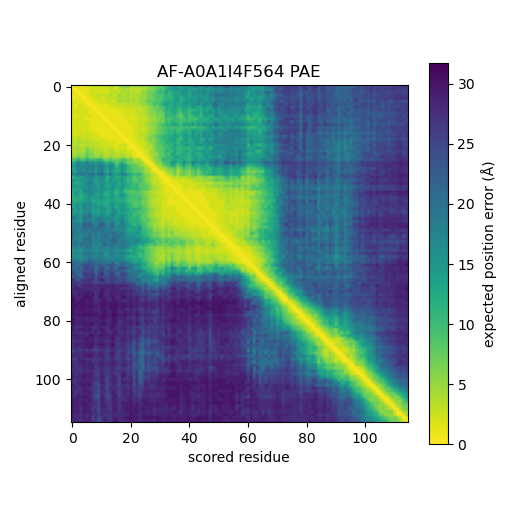 766 N N . ALA A 1 102 ? -1.610 -18.091 30.985 1.00 38.69 102 ALA A N 1
ATOM 767 C CA . ALA A 1 102 ? -2.367 -17.246 31.894 1.00 38.69 102 ALA A CA 1
ATOM 768 C C . ALA A 1 102 ? -1.978 -17.582 33.347 1.00 38.69 102 ALA A C 1
ATOM 770 O O . ALA A 1 102 ? -1.892 -18.767 33.690 1.00 38.69 102 ALA A O 1
ATOM 771 N N . PRO A 1 103 ? -1.739 -16.582 34.216 1.00 36.44 103 PRO A N 1
ATOM 772 C CA . PRO A 1 103 ? -1.433 -16.858 35.608 1.00 36.44 103 PRO A CA 1
ATOM 773 C C . PRO A 1 103 ? -2.624 -17.591 36.223 1.00 36.44 103 PRO A C 1
ATOM 775 O O . PRO A 1 103 ? -3.761 -17.122 36.147 1.00 36.44 103 PRO A O 1
ATOM 778 N N . ALA A 1 104 ? -2.363 -18.753 36.824 1.00 41.47 104 ALA A N 1
ATOM 779 C CA . ALA A 1 104 ? -3.351 -19.477 37.604 1.00 41.47 104 ALA A CA 1
ATOM 780 C C . ALA A 1 104 ? -3.885 -18.539 38.694 1.00 41.47 104 ALA A C 1
ATOM 782 O O . ALA A 1 104 ? -3.197 -18.239 39.672 1.00 41.47 104 ALA A O 1
ATOM 783 N N . THR A 1 105 ? -5.110 -18.044 38.526 1.00 37.25 105 THR A N 1
ATOM 784 C CA . THR A 1 105 ? -5.824 -17.347 39.590 1.00 37.25 105 THR A CA 1
ATOM 785 C C . THR A 1 105 ? -6.082 -18.356 40.699 1.00 37.25 105 THR A C 1
ATOM 787 O O . THR A 1 105 ? -7.017 -19.154 40.633 1.00 37.25 105 THR A O 1
ATOM 790 N N . SER A 1 106 ? -5.218 -18.333 41.711 1.00 39.81 106 SER A N 1
ATOM 791 C CA . SER A 1 106 ? -5.434 -19.008 42.983 1.00 39.81 106 SER A CA 1
ATOM 792 C C . SER A 1 106 ? -6.609 -18.327 43.683 1.00 39.81 106 SER A C 1
ATOM 794 O O . SER A 1 106 ? -6.459 -17.314 44.365 1.00 39.81 106 SER A O 1
ATOM 796 N N . SER A 1 107 ? -7.813 -18.848 43.448 1.00 38.03 107 SER A N 1
ATOM 797 C CA . SER A 1 107 ? -8.999 -18.492 44.220 1.00 38.03 107 SER A CA 1
ATOM 798 C C . SER A 1 107 ? -8.868 -19.117 45.607 1.00 38.03 107 SER A C 1
ATOM 800 O O . SER A 1 107 ? -9.225 -20.274 45.827 1.00 38.03 107 SER A O 1
ATOM 802 N N . ARG A 1 108 ? -8.319 -18.358 46.561 1.00 40.84 108 ARG A N 1
ATOM 803 C CA . ARG A 1 108 ? -8.465 -18.668 47.984 1.00 40.84 108 ARG A CA 1
ATOM 804 C C . ARG A 1 108 ? -9.801 -18.089 48.438 1.00 40.84 108 ARG A C 1
ATOM 806 O O . ARG A 1 108 ? -9.898 -16.909 48.759 1.00 40.84 108 ARG A O 1
ATOM 813 N N . VAL A 1 109 ? -10.829 -18.932 48.444 1.00 40.41 109 VAL A N 1
ATOM 814 C CA . VAL A 1 109 ? -12.100 -18.657 49.120 1.00 40.41 109 VAL A CA 1
ATOM 815 C C . VAL A 1 109 ? -11.802 -18.430 50.603 1.00 40.41 109 VAL A C 1
ATOM 817 O O . VAL A 1 109 ? -11.410 -19.350 51.320 1.00 40.41 109 VAL A O 1
ATOM 820 N N . ALA A 1 110 ? -11.947 -17.188 51.058 1.00 39.78 110 ALA A N 1
ATOM 821 C CA . ALA A 1 110 ? -12.017 -16.866 52.472 1.00 39.78 110 ALA A CA 1
ATOM 822 C C . ALA A 1 110 ? -13.411 -17.263 52.971 1.00 39.78 110 ALA A C 1
ATOM 824 O O . ALA A 1 110 ? -14.404 -16.612 52.655 1.00 39.78 110 ALA A O 1
ATOM 825 N N . ALA A 1 111 ? -13.487 -18.353 53.730 1.00 39.94 111 ALA A N 1
ATOM 826 C CA . ALA A 1 111 ? -14.652 -18.641 54.548 1.00 39.94 111 ALA A CA 1
ATOM 827 C C . ALA A 1 111 ? -14.615 -17.715 55.772 1.00 39.94 111 ALA A C 1
ATOM 829 O O . ALA A 1 111 ? -13.739 -17.834 56.626 1.00 39.94 111 ALA A O 1
ATOM 830 N N . SER A 1 112 ? -15.568 -16.792 55.840 1.00 35.47 112 SER A N 1
ATOM 831 C CA . SER A 1 112 ? -15.975 -16.125 57.072 1.00 35.47 112 SER A CA 1
ATOM 832 C C . SER A 1 112 ? -17.417 -16.538 57.344 1.00 35.47 112 SER A C 1
ATOM 834 O O . SER A 1 112 ? -18.272 -16.288 56.492 1.00 35.47 112 SER A O 1
ATOM 836 N N . PRO A 1 113 ? -17.719 -17.169 58.487 1.00 44.72 113 PRO A N 1
ATOM 837 C CA . PRO A 1 113 ? -19.050 -17.112 59.045 1.00 44.72 113 PRO A CA 1
ATOM 838 C C . PRO A 1 113 ? -19.085 -16.049 60.144 1.00 44.72 113 PRO A C 1
ATOM 840 O O . PRO A 1 113 ? -18.258 -16.025 61.055 1.00 44.72 113 PRO A O 1
ATOM 843 N N . ALA A 1 114 ? -20.064 -15.163 60.013 1.00 38.91 114 ALA A N 1
ATOM 844 C CA . ALA A 1 114 ? -20.535 -14.281 61.060 1.00 38.91 114 ALA A CA 1
ATOM 845 C C . ALA A 1 114 ? -21.461 -15.060 62.008 1.00 38.91 114 ALA A C 1
ATOM 847 O O . ALA A 1 114 ? -22.379 -15.726 61.525 1.00 38.91 114 ALA A O 1
ATOM 848 N N . ALA A 1 115 ? -21.213 -14.953 63.316 1.00 39.94 115 ALA A N 1
ATOM 849 C CA . ALA A 1 115 ? -22.185 -14.869 64.417 1.00 39.94 115 ALA A CA 1
ATOM 850 C C . ALA A 1 115 ? -21.421 -14.724 65.741 1.00 39.94 115 ALA A C 1
ATOM 852 O O . ALA A 1 115 ? -20.563 -15.593 66.014 1.00 39.94 115 ALA A O 1
#

Solvent-accessible surface area (backbone atoms only — not comparable to full-atom values): 8177 Å² total; per-residue (Å²): 106,33,82,81,70,75,46,57,62,67,58,51,52,50,54,28,59,78,68,72,54,53,76,88,72,56,73,82,75,90,71,74,88,53,92,59,41,70,60,55,49,49,56,58,51,37,56,74,76,64,56,61,89,91,67,81,89,86,85,87,82,88,58,96,81,64,72,77,85,71,72,88,62,93,80,74,76,77,76,78,77,66,97,62,82,68,58,76,74,56,51,55,58,74,70,46,75,78,79,77,80,72,79,80,78,79,79,75,80,80,87,77,84,90,132

Radius of gyration: 25.69 Å; Cα contacts (8 Å, |Δi|>4): 15; chains: 1; bounding box: 51×45×89 Å